Protein AF-A0A3D3EVQ8-F1 (afdb_monomer)

Solvent-accessible surface area (backbone atoms only — not comparable to full-atom values): 10342 Å² total; per-residue (Å²): 134,57,73,68,57,55,51,51,52,49,52,52,52,49,52,51,53,50,50,52,53,48,48,54,52,49,48,66,71,66,44,71,72,71,70,73,68,65,66,74,66,74,76,68,79,67,76,63,89,89,59,87,71,80,87,76,44,66,65,64,52,49,45,50,52,51,34,52,49,37,51,51,51,46,54,52,50,71,69,42,95,80,62,53,68,71,60,52,52,52,44,51,54,52,34,51,50,40,46,52,52,45,52,49,54,54,49,53,49,53,49,58,54,51,72,72,42,55,73,70,55,41,49,56,47,52,48,54,51,49,51,54,50,53,54,51,53,50,52,53,52,52,56,50,51,52,51,53,51,51,52,54,54,53,74,69,52,92,68,83,89,76,83,80,70,80,79,80,78,80,82,82,127

Sequence (173 aa):
MSKRLITMLLFISLAFNLAVLGSIIWLRLHIPRTVHRERSRNEWVRLPEHIHHDQNDPEIRQMRVEYDNQKVNLMRSLAGDNYVEKDIIAIIDSSLTAQTNLEKELGHRLLDIRKQMSSEEAEKYFGARADMLQRRINRYRDIRNRRLEDEKNIDNRTYPHDGRRRPLRPESQ

pLDDT: mean 83.4, std 15.67, range [45.41, 97.31]

Secondary structure (DSSP, 8-state):
--HHHHHHHHHHHHHHHHHHHHHHHHHHHHS--------------PPPTT----TT-HHHHHHHHHHHHHHHHHHHHHHSSS--HHHHHHHHHHHHHHHHHHHHHHHHHHHHHHHTS-HHHHHHHHHHHHHHHHHHHHHHHHHHHHHHHHHHHHHT--------PPPPPPP--

Nearest PDB structures (foldseek):
  2fic-assembly3_B  TM=4.530E-01  e=5.425E-01  Homo sapiens
  4atm-assembly1_A-2  TM=4.550E-01  e=2.853E+00  Homo sapiens
  2efk-assembly1_A-2  TM=5.108E-01  e=4.755E+00  Homo sapiens

Mean predicted aligned error: 14.87 Å

Radius of gyration: 30.56 Å; Cα contacts (8 Å, |Δi|>4): 43; chains: 1; bounding box: 80×52×70 Å

Structure (mmCIF, N/CA/C/O backbone):
data_AF-A0A3D3EVQ8-F1
#
_entry.id   AF-A0A3D3EVQ8-F1
#
loop_
_atom_site.group_PDB
_atom_site.id
_atom_site.type_symbol
_atom_site.label_atom_id
_atom_site.label_alt_id
_atom_site.label_comp_id
_atom_site.label_asym_id
_atom_site.label_entity_id
_atom_site.label_seq_id
_atom_site.pdbx_PDB_ins_code
_atom_site.Cartn_x
_atom_site.Cartn_y
_atom_site.Cartn_z
_atom_site.occupancy
_atom_site.B_iso_or_equiv
_atom_site.auth_seq_id
_atom_site.auth_comp_id
_atom_site.auth_asym_id
_atom_site.auth_atom_id
_atom_site.pdbx_PDB_model_num
ATOM 1 N N . MET A 1 1 ? 60.888 -37.129 33.221 1.00 60.53 1 MET A N 1
ATOM 2 C CA . MET A 1 1 ? 60.132 -35.871 33.428 1.00 60.53 1 MET A CA 1
ATOM 3 C C . MET A 1 1 ? 60.401 -35.378 34.843 1.00 60.53 1 MET A C 1
ATOM 5 O O . MET A 1 1 ? 60.107 -36.109 35.781 1.00 60.53 1 MET A O 1
ATOM 9 N N . SER A 1 2 ? 61.042 -34.218 35.023 1.00 79.19 2 SER A N 1
ATOM 10 C CA . SER A 1 2 ? 61.354 -33.730 36.375 1.00 79.19 2 SER A CA 1
ATOM 11 C C . SER A 1 2 ? 60.080 -33.211 37.050 1.00 79.19 2 SER A C 1
ATOM 13 O O . SER A 1 2 ? 59.246 -32.577 36.404 1.00 79.19 2 SER A O 1
ATOM 15 N N . LYS A 1 3 ? 59.924 -33.458 38.358 1.00 83.81 3 LYS A N 1
ATOM 16 C CA . LYS A 1 3 ? 58.761 -32.986 39.139 1.00 83.81 3 LYS A CA 1
ATOM 17 C C . LYS A 1 3 ? 58.534 -31.477 38.982 1.00 83.81 3 LYS A C 1
ATOM 19 O O . LYS A 1 3 ? 57.393 -31.043 38.961 1.00 83.81 3 LYS A O 1
ATOM 24 N N . ARG A 1 4 ? 59.623 -30.715 38.797 1.00 84.25 4 ARG A N 1
ATOM 25 C CA . ARG A 1 4 ? 59.627 -29.262 38.556 1.00 84.25 4 ARG A CA 1
ATOM 26 C C . ARG A 1 4 ? 58.974 -28.867 37.229 1.00 84.25 4 ARG A C 1
ATOM 28 O O . ARG A 1 4 ? 58.290 -27.855 37.163 1.00 84.25 4 ARG A O 1
ATOM 35 N N . LEU A 1 5 ? 59.172 -29.665 36.182 1.00 90.25 5 LEU A N 1
ATOM 36 C CA . LEU A 1 5 ? 58.606 -29.401 34.860 1.00 90.25 5 LEU A CA 1
ATOM 37 C C . LEU A 1 5 ? 57.093 -29.669 34.854 1.00 90.25 5 LEU A C 1
ATOM 39 O O . LEU A 1 5 ? 56.331 -28.897 34.281 1.00 90.25 5 LEU A O 1
ATOM 43 N N . ILE A 1 6 ? 56.653 -30.702 35.580 1.00 90.62 6 ILE A N 1
ATOM 44 C CA . ILE A 1 6 ? 55.227 -31.005 35.772 1.00 90.62 6 ILE A CA 1
ATOM 45 C C . ILE A 1 6 ? 54.532 -29.883 36.554 1.00 90.62 6 ILE A C 1
ATOM 47 O O . ILE A 1 6 ? 53.468 -29.431 36.138 1.00 90.62 6 ILE A O 1
ATOM 51 N N . THR A 1 7 ? 55.129 -29.379 37.642 1.00 92.31 7 THR A N 1
ATOM 52 C CA . THR A 1 7 ? 54.552 -28.240 38.375 1.00 92.31 7 THR A CA 1
ATOM 53 C C . THR A 1 7 ? 54.511 -26.970 37.534 1.00 92.31 7 THR A C 1
ATOM 55 O O . THR A 1 7 ? 53.501 -26.275 37.564 1.00 92.31 7 THR A O 1
ATOM 58 N N . MET A 1 8 ? 55.547 -26.675 36.742 1.00 91.44 8 MET A N 1
ATOM 59 C CA . MET A 1 8 ? 55.518 -25.522 35.833 1.00 91.44 8 MET A CA 1
ATOM 60 C C . MET A 1 8 ? 54.390 -25.626 34.799 1.00 91.44 8 MET A C 1
ATOM 62 O O . MET A 1 8 ? 53.639 -24.669 34.625 1.00 91.44 8 MET A O 1
ATOM 66 N N . LEU A 1 9 ? 54.210 -26.790 34.166 1.00 90.12 9 LEU A N 1
ATOM 67 C CA . LEU A 1 9 ? 53.105 -27.016 33.227 1.00 90.12 9 LEU A CA 1
ATOM 68 C C . LEU A 1 9 ? 51.732 -26.887 33.903 1.00 90.12 9 LEU A C 1
ATOM 70 O O . LEU A 1 9 ? 50.808 -26.338 33.303 1.00 90.12 9 LEU A O 1
ATOM 74 N N . LEU A 1 10 ? 51.605 -27.329 35.158 1.00 92.81 10 LEU A N 1
ATOM 75 C CA . LEU A 1 10 ? 50.374 -27.184 35.935 1.00 92.81 10 LEU A CA 1
ATOM 76 C C . LEU A 1 10 ? 50.019 -25.706 36.154 1.00 92.81 10 LEU A C 1
ATOM 78 O O . LEU A 1 10 ? 48.875 -25.316 35.932 1.00 92.81 10 LEU A O 1
ATOM 82 N N . PHE A 1 11 ? 50.994 -24.875 36.538 1.00 94.56 11 PHE A N 1
ATOM 83 C CA . PHE A 1 11 ? 50.773 -23.439 36.732 1.00 94.56 11 PHE A CA 1
ATOM 84 C C . PHE A 1 11 ? 50.433 -22.720 35.426 1.00 94.56 11 PHE A C 1
ATOM 86 O O . PHE A 1 11 ? 49.539 -21.877 35.419 1.00 94.56 11 PHE A O 1
ATOM 93 N N . ILE A 1 12 ? 51.086 -23.085 34.319 1.00 92.81 12 ILE A N 1
ATOM 94 C CA . ILE A 1 12 ? 50.775 -22.532 32.993 1.00 92.81 12 ILE A CA 1
ATOM 95 C C . ILE A 1 12 ? 49.340 -22.896 32.590 1.00 92.81 12 ILE A C 1
ATOM 97 O O . ILE A 1 12 ? 48.573 -22.023 32.185 1.00 92.81 12 ILE A O 1
ATOM 101 N N . SER A 1 13 ? 48.947 -24.161 32.763 1.00 92.94 13 SER A N 1
ATOM 102 C CA . SER A 1 13 ? 47.581 -24.621 32.493 1.00 92.94 13 SER A CA 1
ATOM 103 C C . SER A 1 13 ? 46.551 -23.903 33.372 1.00 92.94 13 SER A C 1
ATOM 105 O O . SER A 1 13 ? 45.494 -23.490 32.891 1.00 92.94 13 SER A O 1
ATOM 107 N N . LEU A 1 14 ? 46.852 -23.705 34.658 1.00 95.00 14 LEU A N 1
ATOM 108 C CA . LEU A 1 14 ? 45.965 -23.006 35.586 1.00 95.00 14 LEU A CA 1
ATOM 109 C C . LEU A 1 14 ? 45.789 -21.530 35.202 1.00 95.00 14 LEU A C 1
ATOM 111 O O . LEU A 1 14 ? 44.662 -21.040 35.150 1.00 95.00 14 LEU A O 1
ATOM 115 N N . ALA A 1 15 ? 46.886 -20.837 34.889 1.00 94.50 15 ALA A N 1
ATOM 116 C CA . ALA A 1 15 ? 46.858 -19.441 34.464 1.00 94.50 15 ALA A CA 1
ATOM 117 C C . ALA A 1 15 ? 46.071 -19.261 33.158 1.00 94.50 15 ALA A C 1
ATOM 119 O O . ALA A 1 15 ? 45.266 -18.336 33.049 1.00 94.50 15 ALA A O 1
ATOM 120 N N . PHE A 1 16 ? 46.240 -20.172 32.195 1.00 94.38 16 PHE A N 1
ATOM 121 C CA . PHE A 1 16 ? 45.490 -20.136 30.941 1.00 94.38 16 PHE A CA 1
ATOM 122 C C . PHE A 1 16 ? 43.986 -20.337 31.168 1.00 94.38 16 PHE A C 1
ATOM 124 O O . PHE A 1 16 ? 43.175 -19.578 30.641 1.00 94.38 16 PHE A O 1
ATOM 131 N N . ASN A 1 17 ? 43.600 -21.296 32.017 1.00 92.94 17 ASN A N 1
ATOM 132 C CA . ASN A 1 17 ? 42.194 -21.511 32.369 1.00 92.94 17 ASN A CA 1
ATOM 133 C C . ASN A 1 17 ? 41.575 -20.286 33.061 1.00 92.94 17 ASN A C 1
ATOM 135 O O . ASN A 1 17 ? 40.459 -19.892 32.721 1.00 92.94 17 ASN A O 1
ATOM 139 N N . LEU A 1 18 ? 42.307 -19.646 33.979 1.00 94.75 18 LEU A N 1
ATOM 140 C CA . LEU A 1 18 ? 41.863 -18.413 34.636 1.00 94.75 18 LEU A CA 1
ATOM 141 C C . LEU A 1 18 ? 41.724 -17.249 33.649 1.00 94.75 18 LEU A C 1
ATOM 143 O O . LEU A 1 18 ? 40.748 -16.505 33.728 1.00 94.75 18 LEU A O 1
ATOM 147 N N . ALA A 1 19 ? 42.647 -17.110 32.695 1.00 93.25 19 ALA A N 1
ATOM 148 C CA . ALA A 1 19 ? 42.578 -16.079 31.663 1.00 93.25 19 ALA A CA 1
ATOM 149 C C . ALA A 1 19 ? 41.361 -16.266 30.742 1.00 93.25 19 ALA A C 1
ATOM 151 O O . ALA A 1 19 ? 40.660 -15.298 30.445 1.00 93.25 19 ALA A O 1
ATOM 152 N N . VAL A 1 20 ? 41.063 -17.505 30.335 1.00 91.50 20 VAL A N 1
ATOM 153 C CA . VAL A 1 20 ? 39.885 -17.822 29.511 1.00 91.50 20 VAL A CA 1
ATOM 154 C C . VAL A 1 20 ? 38.589 -17.561 30.281 1.00 91.50 20 VAL A C 1
ATOM 156 O O . VAL A 1 20 ? 37.701 -16.884 29.760 1.00 91.50 20 VAL A O 1
ATOM 159 N N . LEU A 1 21 ? 38.480 -18.023 31.534 1.00 92.69 21 LEU A N 1
ATOM 160 C CA . LEU A 1 21 ? 37.300 -17.748 32.364 1.00 92.69 21 LEU A CA 1
ATOM 161 C C . LEU A 1 21 ? 37.117 -16.246 32.605 1.00 92.69 21 LEU A C 1
ATOM 163 O O . LEU A 1 21 ? 36.013 -15.724 32.447 1.00 92.69 21 LEU A O 1
ATOM 167 N N . GLY A 1 22 ? 38.202 -15.548 32.944 1.00 90.62 22 GLY A N 1
ATOM 168 C CA . GLY A 1 22 ? 38.209 -14.104 33.150 1.00 90.62 22 GLY A CA 1
ATOM 169 C C . GLY A 1 22 ? 37.778 -13.347 31.896 1.00 90.62 22 GLY A C 1
ATOM 170 O O . GLY A 1 22 ? 36.942 -12.452 31.985 1.00 90.62 22 GLY A O 1
ATOM 171 N N . SER A 1 23 ? 38.260 -13.756 30.719 1.00 88.19 23 SER A N 1
ATOM 172 C CA . SER A 1 23 ? 37.862 -13.176 29.434 1.00 88.19 23 SER A CA 1
ATOM 173 C C . SER A 1 23 ? 36.371 -13.371 29.154 1.00 88.19 23 SER A C 1
ATOM 175 O O . SER A 1 23 ? 35.695 -12.409 28.800 1.00 88.19 23 SER A O 1
ATOM 177 N N . ILE A 1 24 ? 35.821 -14.570 29.380 1.00 88.25 24 ILE A N 1
ATOM 178 C CA . ILE A 1 24 ? 34.388 -14.849 29.183 1.00 88.25 24 ILE A CA 1
ATOM 179 C C . ILE A 1 24 ? 33.525 -13.995 30.118 1.00 88.25 24 ILE A C 1
ATOM 181 O O . ILE A 1 24 ? 32.500 -13.457 29.693 1.00 88.25 24 ILE A O 1
ATOM 185 N N . ILE A 1 25 ? 33.927 -13.858 31.384 1.00 88.62 25 ILE A N 1
ATOM 186 C CA . ILE A 1 25 ? 33.213 -13.035 32.366 1.00 88.62 25 ILE A CA 1
ATOM 187 C C . ILE A 1 25 ? 33.291 -11.556 31.969 1.00 88.62 25 ILE A C 1
ATOM 189 O O . ILE A 1 25 ? 32.262 -10.885 31.927 1.00 88.62 25 ILE A O 1
ATOM 193 N N . TRP A 1 26 ? 34.477 -11.066 31.605 1.00 87.12 26 TRP A N 1
ATOM 194 C CA . TRP A 1 26 ? 34.688 -9.687 31.164 1.00 87.12 26 TRP A CA 1
ATOM 195 C C . TRP A 1 26 ? 33.875 -9.364 29.906 1.00 87.12 26 TRP A C 1
ATOM 197 O O . TRP A 1 26 ? 33.157 -8.370 29.879 1.00 87.12 26 TRP A O 1
ATOM 207 N N . LEU A 1 27 ? 33.889 -10.249 28.904 1.00 81.69 27 LEU A N 1
ATOM 208 C CA . LEU A 1 27 ? 33.075 -10.137 27.692 1.00 81.69 27 LEU A CA 1
AT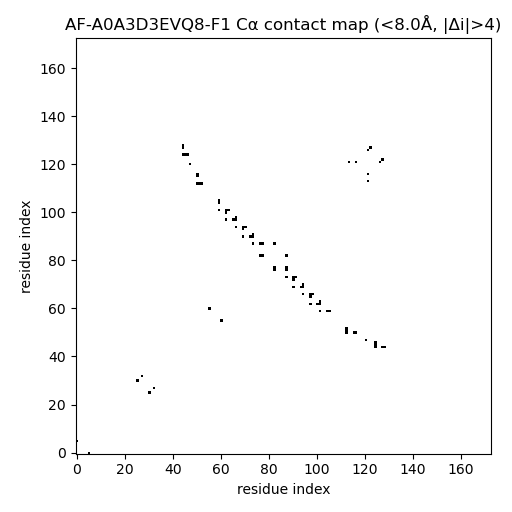OM 209 C C . LEU A 1 27 ? 31.578 -10.133 28.025 1.00 81.69 27 LEU A C 1
ATOM 211 O O . LEU A 1 27 ? 30.844 -9.316 27.484 1.00 81.69 27 LEU A O 1
ATOM 215 N N . ARG A 1 28 ? 31.099 -10.986 28.940 1.00 77.00 28 ARG A N 1
ATOM 216 C CA . ARG A 1 28 ? 29.680 -10.992 29.345 1.00 77.00 28 ARG A CA 1
ATOM 217 C C . ARG A 1 28 ? 29.243 -9.739 30.102 1.00 77.00 28 ARG A C 1
ATOM 219 O O . ARG A 1 28 ? 28.066 -9.395 30.025 1.00 77.00 28 ARG A O 1
ATOM 226 N N . LEU A 1 29 ? 30.143 -9.114 30.858 1.00 82.38 29 LEU A N 1
ATOM 227 C CA . LEU A 1 29 ? 29.839 -7.924 31.655 1.00 82.38 29 LEU A CA 1
ATOM 228 C C . LEU A 1 29 ? 29.998 -6.625 30.855 1.00 82.38 29 LEU A C 1
ATOM 230 O O . LEU A 1 29 ? 29.214 -5.700 31.056 1.00 82.38 29 LEU A O 1
ATOM 234 N N . HIS A 1 30 ? 30.981 -6.554 29.953 1.00 74.81 30 HIS A N 1
ATOM 235 C CA . HIS A 1 30 ? 31.331 -5.327 29.230 1.00 74.81 30 HIS A CA 1
ATOM 236 C C . HIS A 1 30 ? 30.920 -5.293 27.765 1.00 74.81 30 HIS A C 1
ATOM 238 O O . HIS A 1 30 ? 30.840 -4.197 27.212 1.00 74.81 30 HIS A O 1
ATOM 244 N N . ILE A 1 31 ? 30.617 -6.426 27.122 1.00 67.12 31 ILE A N 1
ATOM 245 C CA . ILE A 1 31 ? 29.834 -6.351 25.889 1.00 67.12 31 ILE A CA 1
ATOM 246 C C . ILE A 1 31 ? 28.442 -5.922 26.343 1.00 67.12 31 ILE A C 1
ATOM 248 O O . ILE A 1 31 ? 27.794 -6.697 27.056 1.00 67.12 31 ILE A O 1
ATOM 252 N N . PRO A 1 32 ? 27.955 -4.720 25.969 1.00 61.84 32 PRO A N 1
ATOM 253 C CA . P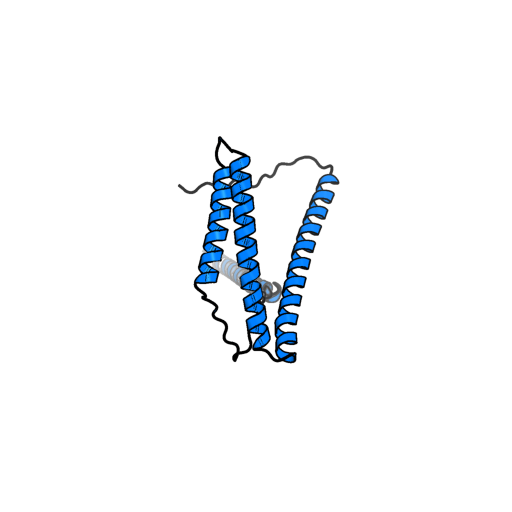RO A 1 32 ? 26.555 -4.408 26.176 1.00 61.84 32 PRO A CA 1
ATOM 254 C C . PRO A 1 32 ? 25.812 -5.549 25.506 1.00 61.84 32 PRO A C 1
ATOM 256 O O . PRO A 1 32 ? 25.988 -5.739 24.298 1.00 61.84 32 PRO A O 1
ATOM 259 N N . ARG A 1 33 ? 25.064 -6.353 26.289 1.00 57.31 33 ARG A N 1
ATOM 260 C CA . ARG A 1 33 ? 24.097 -7.312 25.739 1.00 57.31 33 ARG A CA 1
ATOM 261 C C . ARG A 1 33 ? 23.477 -6.549 24.606 1.00 57.31 33 ARG A C 1
ATOM 263 O O . ARG A 1 33 ? 22.908 -5.495 24.897 1.00 57.31 33 ARG A O 1
ATOM 270 N N . THR A 1 34 ? 23.720 -6.976 23.359 1.00 55.91 34 THR A N 1
ATOM 271 C CA . THR A 1 34 ? 23.122 -6.325 22.198 1.00 55.91 34 THR A CA 1
ATOM 272 C C . THR A 1 34 ? 21.696 -6.194 22.629 1.00 55.91 34 THR A C 1
ATOM 274 O O . THR A 1 34 ? 21.091 -7.244 22.881 1.00 55.91 34 THR A O 1
ATOM 277 N N . VAL A 1 35 ? 21.249 -4.956 22.904 1.00 53.66 35 VAL A N 1
ATOM 278 C CA . VAL A 1 35 ? 19.876 -4.696 23.310 1.00 53.66 35 VAL A CA 1
ATOM 279 C C . VAL A 1 35 ? 19.159 -5.540 22.305 1.00 53.66 35 VAL A C 1
ATOM 281 O O . VAL A 1 35 ? 19.409 -5.358 21.103 1.00 53.66 35 VAL A O 1
ATOM 284 N N . HIS A 1 36 ? 18.477 -6.599 22.769 1.00 46.91 36 HIS A N 1
ATOM 285 C CA . HIS A 1 36 ? 17.568 -7.291 21.891 1.00 46.91 36 HIS A CA 1
ATOM 286 C C . HIS A 1 36 ? 16.812 -6.100 21.367 1.00 46.91 36 HIS A C 1
ATOM 288 O O . HIS A 1 36 ? 16.180 -5.407 22.163 1.00 46.91 36 HIS A O 1
ATOM 294 N N . ARG A 1 37 ? 17.053 -5.732 20.096 1.00 48.12 37 ARG A N 1
ATOM 295 C CA . ARG A 1 37 ? 16.169 -4.849 19.379 1.00 48.12 37 ARG A CA 1
ATOM 296 C C . ARG A 1 37 ? 14.923 -5.646 19.613 1.00 48.12 37 ARG A C 1
ATOM 298 O O . ARG A 1 37 ? 14.802 -6.718 19.014 1.00 48.12 37 ARG A O 1
ATOM 305 N N . GLU A 1 38 ? 14.131 -5.241 20.611 1.00 50.12 38 GLU A N 1
ATOM 306 C CA . GLU A 1 38 ? 12.743 -5.592 20.718 1.00 50.12 38 GLU A CA 1
ATOM 307 C C . GLU A 1 38 ? 12.372 -5.350 19.293 1.00 50.12 38 GLU A C 1
ATOM 309 O O . GLU A 1 38 ? 12.511 -4.215 18.815 1.00 50.12 38 GLU A O 1
ATOM 314 N N . ARG A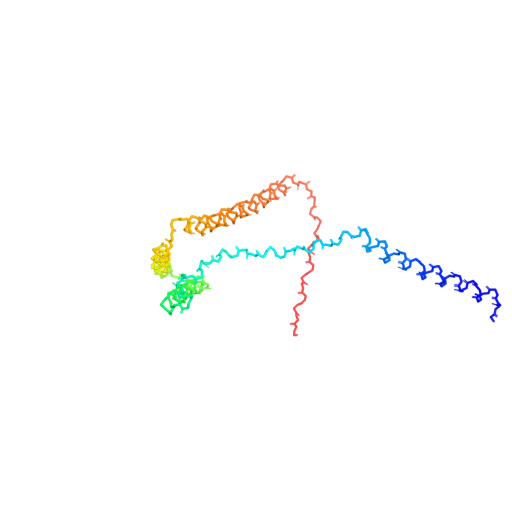 1 39 ? 12.233 -6.462 18.548 1.00 47.28 39 ARG A N 1
ATOM 315 C CA . ARG A 1 39 ? 11.829 -6.431 17.156 1.00 47.28 39 ARG A CA 1
ATOM 316 C C . ARG A 1 39 ? 10.686 -5.488 17.285 1.00 47.28 39 ARG A C 1
ATOM 318 O O . ARG A 1 39 ? 9.774 -5.892 18.005 1.00 47.28 39 ARG A O 1
ATOM 325 N N . SER A 1 40 ? 10.853 -4.247 16.804 1.00 51.09 40 SER A N 1
ATOM 326 C CA . SER A 1 40 ? 9.853 -3.206 16.955 1.00 51.09 40 SER A CA 1
ATOM 327 C C . SER A 1 40 ? 8.647 -3.952 16.477 1.00 51.09 40 SER A C 1
ATOM 329 O O . SER A 1 40 ? 8.633 -4.391 15.321 1.00 51.09 40 SER A O 1
ATOM 331 N N . ARG A 1 41 ? 7.818 -4.382 17.437 1.00 50.62 41 ARG A N 1
ATOM 332 C CA . ARG A 1 41 ? 6.710 -5.269 17.148 1.00 50.62 41 ARG A CA 1
ATOM 333 C C . ARG A 1 41 ? 5.939 -4.256 16.377 1.00 50.62 41 ARG A C 1
ATOM 335 O O . ARG A 1 41 ? 5.521 -3.288 16.999 1.00 50.62 41 ARG A O 1
ATOM 342 N N . ASN A 1 42 ? 6.006 -4.349 15.045 1.00 54.66 42 ASN A N 1
ATOM 343 C CA . ASN A 1 42 ? 5.325 -3.435 14.161 1.00 54.66 42 ASN A CA 1
ATOM 344 C C . ASN A 1 42 ? 3.942 -3.453 14.762 1.00 54.66 42 ASN A C 1
ATOM 346 O O . ASN A 1 42 ? 3.315 -4.516 14.790 1.00 54.66 42 ASN A O 1
ATOM 350 N N . GLU A 1 43 ? 3.607 -2.376 15.462 1.00 58.22 43 GLU A N 1
ATOM 351 C CA . GLU A 1 43 ? 2.444 -2.355 16.319 1.00 58.22 43 GLU A CA 1
ATOM 352 C C . GLU A 1 43 ? 1.371 -2.078 15.297 1.00 58.22 43 GLU A C 1
ATOM 354 O O . GLU A 1 43 ? 1.044 -0.941 14.975 1.00 58.22 43 GLU A O 1
ATOM 359 N N . TRP A 1 44 ? 1.038 -3.143 14.568 1.00 65.25 44 TRP A N 1
ATOM 360 C CA . TRP A 1 44 ? 0.043 -3.131 13.536 1.00 65.25 44 TRP A CA 1
ATOM 361 C C . TRP A 1 44 ? -1.190 -2.671 14.276 1.00 65.25 44 TRP A C 1
ATOM 363 O O . TRP A 1 44 ? -1.654 -3.377 15.175 1.00 65.25 44 TRP A O 1
ATOM 373 N N . VAL A 1 45 ? -1.631 -1.452 13.968 1.00 80.12 45 VAL A N 1
ATOM 374 C CA . VAL A 1 45 ? -2.816 -0.867 14.580 1.00 80.12 45 VAL A CA 1
ATOM 375 C C . VAL A 1 45 ? -3.941 -1.852 14.314 1.00 80.12 45 VAL A C 1
ATOM 377 O O . VAL A 1 45 ? -4.340 -2.062 13.165 1.00 80.12 45 VAL A O 1
ATOM 380 N N . ARG A 1 46 ? -4.356 -2.553 15.368 1.00 82.50 46 ARG A N 1
ATOM 381 C CA . ARG A 1 46 ? -5.377 -3.585 15.258 1.00 82.50 46 ARG A CA 1
ATOM 382 C C . ARG A 1 46 ? -6.713 -2.897 15.062 1.00 82.50 46 ARG A C 1
ATOM 384 O O . ARG A 1 46 ? -6.979 -1.864 15.676 1.00 82.50 46 ARG A O 1
ATOM 391 N N . LEU A 1 47 ? -7.525 -3.467 14.181 1.00 86.69 47 LEU A N 1
ATOM 392 C CA . LEU A 1 47 ? -8.925 -3.083 14.098 1.00 86.69 47 LEU A CA 1
ATOM 393 C C . LEU A 1 47 ? -9.607 -3.430 15.434 1.00 86.69 47 LEU A C 1
ATOM 395 O O . LEU A 1 47 ? -9.251 -4.453 16.029 1.00 86.69 47 LEU A O 1
ATOM 399 N N . PRO A 1 48 ? -10.543 -2.594 15.911 1.00 84.81 48 PRO A N 1
ATOM 400 C CA . PRO A 1 48 ? -11.466 -2.968 16.975 1.00 84.81 48 PRO A CA 1
ATOM 401 C C . PRO A 1 48 ? -12.148 -4.316 16.694 1.00 84.81 48 PRO A C 1
ATOM 403 O O . PRO A 1 48 ? -12.435 -4.641 15.542 1.00 84.81 48 PRO A O 1
ATOM 406 N N . GLU A 1 49 ? -12.384 -5.105 17.744 1.00 85.06 49 GLU A N 1
ATOM 407 C CA . GLU A 1 49 ? -12.815 -6.509 17.625 1.00 85.06 49 GLU A CA 1
ATOM 408 C C . GLU A 1 49 ? -14.205 -6.680 16.999 1.00 85.06 49 GLU A C 1
ATOM 410 O O . GLU A 1 49 ? -14.465 -7.698 16.363 1.00 85.06 49 GLU A O 1
ATOM 415 N N . HIS A 1 50 ? -15.085 -5.685 17.135 1.00 84.38 50 HIS A N 1
ATOM 416 C CA . HIS A 1 50 ? -16.439 -5.709 16.572 1.00 84.38 50 HIS A CA 1
ATOM 417 C C . HIS A 1 50 ? -16.492 -5.368 15.081 1.00 84.38 50 HIS A C 1
ATOM 419 O O . HIS A 1 50 ? -17.562 -5.440 14.478 1.00 84.38 50 HIS A O 1
ATOM 425 N N . ILE A 1 51 ? -15.371 -4.968 14.479 1.00 85.56 51 ILE A N 1
ATOM 426 C CA . ILE A 1 51 ? -15.346 -4.569 13.075 1.00 85.56 51 ILE A CA 1
ATOM 427 C C . ILE A 1 51 ? -15.134 -5.790 12.207 1.00 85.56 51 ILE A C 1
ATOM 429 O O . ILE A 1 51 ? -14.079 -6.430 12.220 1.00 85.56 51 ILE A O 1
ATOM 433 N N . HIS A 1 52 ? -16.127 -6.054 11.371 1.00 79.06 52 HIS A N 1
ATOM 434 C CA . HIS A 1 52 ? -16.031 -7.085 10.363 1.00 79.06 52 HIS A CA 1
ATOM 435 C C . HIS A 1 52 ? -15.283 -6.528 9.155 1.00 79.06 52 HIS A C 1
ATOM 437 O O . HIS A 1 52 ? -15.759 -5.653 8.429 1.00 79.06 52 HIS A O 1
ATOM 443 N N . HIS A 1 53 ? -14.077 -7.046 8.949 1.00 79.12 53 HIS A N 1
ATOM 444 C CA . HIS A 1 53 ? -13.281 -6.779 7.765 1.00 79.12 53 HIS A CA 1
ATOM 445 C C . HIS A 1 53 ? -12.906 -8.105 7.118 1.00 79.12 53 HIS A C 1
ATOM 447 O O . HIS A 1 53 ? -12.121 -8.871 7.683 1.00 79.12 53 HIS A O 1
ATOM 453 N N . ASP A 1 54 ? -13.450 -8.365 5.928 1.00 75.88 54 ASP A N 1
ATOM 454 C CA . ASP A 1 54 ? -12.979 -9.480 5.120 1.00 75.88 54 ASP A CA 1
ATOM 455 C C . ASP A 1 54 ? -11.597 -9.135 4.553 1.00 75.88 54 ASP A C 1
ATOM 457 O O . ASP A 1 54 ? -11.443 -8.360 3.603 1.00 75.88 54 ASP A O 1
ATOM 461 N N . GLN A 1 55 ? -10.569 -9.673 5.207 1.00 70.44 55 GLN A N 1
ATOM 462 C CA . GLN A 1 55 ? -9.179 -9.518 4.788 1.00 70.44 55 GLN A CA 1
ATOM 463 C C . GLN A 1 55 ? -8.875 -10.296 3.499 1.00 70.44 55 GLN A C 1
ATOM 465 O O . GLN A 1 55 ? -7.878 -9.999 2.840 1.00 70.44 55 GLN A O 1
ATOM 470 N N . ASN A 1 56 ? -9.714 -11.273 3.137 1.00 74.94 56 ASN A N 1
ATOM 471 C CA . ASN A 1 56 ? -9.483 -12.226 2.053 1.00 74.94 56 ASN A CA 1
ATOM 472 C C . ASN A 1 56 ? -10.481 -12.065 0.913 1.00 74.94 56 ASN A C 1
ATOM 474 O O . ASN A 1 56 ? -10.883 -13.040 0.280 1.00 74.94 56 ASN A O 1
ATOM 478 N N . ASP A 1 57 ? -10.838 -10.825 0.623 1.00 86.50 57 ASP A N 1
ATOM 479 C CA . ASP A 1 57 ? -11.786 -10.564 -0.435 1.00 86.50 57 ASP A CA 1
ATOM 480 C C . ASP A 1 57 ? -11.256 -11.010 -1.813 1.00 86.50 57 ASP A C 1
ATOM 482 O O . ASP A 1 57 ? -10.172 -10.570 -2.238 1.00 86.50 57 ASP A O 1
ATOM 486 N N . PRO A 1 58 ? -11.998 -11.884 -2.515 1.00 90.81 58 PRO A N 1
ATOM 487 C CA . PRO A 1 58 ? -11.557 -12.447 -3.780 1.00 90.81 58 PRO A CA 1
ATOM 488 C C . PRO A 1 58 ? -11.437 -11.389 -4.882 1.00 90.81 58 PRO A C 1
ATOM 490 O O . PRO A 1 58 ? -10.528 -11.497 -5.707 1.00 90.81 58 PRO A O 1
ATOM 493 N N . GLU A 1 59 ? -12.272 -10.349 -4.877 1.00 91.75 59 GLU A N 1
ATOM 494 C CA . GLU A 1 59 ? -12.275 -9.308 -5.906 1.00 91.75 59 GLU A CA 1
ATOM 495 C C . GLU A 1 59 ? -11.033 -8.425 -5.781 1.00 91.75 59 GLU A C 1
ATOM 497 O O . GLU A 1 59 ? -10.301 -8.228 -6.752 1.00 91.75 59 GLU A O 1
ATOM 502 N N . ILE A 1 60 ? -10.710 -7.957 -4.569 1.00 92.69 60 ILE A N 1
ATOM 503 C CA . ILE A 1 60 ? -9.474 -7.184 -4.338 1.00 92.69 60 ILE A CA 1
ATOM 504 C C . ILE A 1 60 ? -8.247 -8.025 -4.658 1.00 92.69 60 ILE A C 1
ATOM 506 O O . ILE A 1 60 ? -7.264 -7.521 -5.209 1.00 92.69 60 ILE A O 1
ATOM 510 N N . ARG A 1 61 ? -8.275 -9.313 -4.302 1.00 92.75 61 ARG A N 1
ATOM 511 C CA . ARG A 1 61 ? -7.183 -10.225 -4.628 1.00 92.75 61 ARG A CA 1
ATOM 512 C C . ARG A 1 61 ? -7.006 -10.340 -6.141 1.00 92.75 61 ARG A C 1
ATOM 514 O O . ARG A 1 61 ? -5.870 -10.275 -6.606 1.00 92.75 61 ARG A O 1
ATOM 521 N N . GLN A 1 62 ? -8.094 -10.463 -6.894 1.00 94.62 62 GLN A N 1
ATOM 522 C CA . GLN A 1 62 ? -8.060 -10.507 -8.352 1.00 94.62 62 GLN A CA 1
ATOM 523 C C . GLN A 1 62 ? -7.515 -9.202 -8.948 1.00 94.62 62 GLN A C 1
ATOM 525 O O . GLN A 1 62 ? -6.595 -9.261 -9.760 1.00 94.62 62 GLN A O 1
ATOM 530 N N . MET A 1 63 ? -7.978 -8.038 -8.481 1.00 95.06 63 MET A N 1
ATOM 531 C CA . MET A 1 63 ? -7.474 -6.731 -8.934 1.00 95.06 63 MET A CA 1
ATOM 532 C C . MET A 1 63 ? -5.969 -6.561 -8.677 1.00 95.06 63 MET A C 1
ATOM 534 O O . MET A 1 63 ? -5.243 -6.021 -9.512 1.00 95.06 63 MET A O 1
ATOM 538 N N . ARG A 1 64 ? -5.462 -7.049 -7.534 1.00 94.38 64 ARG A N 1
ATOM 539 C CA . ARG A 1 64 ? -4.017 -7.045 -7.242 1.00 94.38 64 ARG A CA 1
ATOM 540 C C . ARG A 1 64 ? -3.239 -7.912 -8.223 1.00 94.38 64 ARG A C 1
ATOM 542 O O . ARG A 1 64 ? -2.215 -7.466 -8.728 1.00 94.38 64 ARG A O 1
ATOM 549 N N . VAL A 1 65 ? -3.729 -9.122 -8.492 1.00 95.06 65 VAL A N 1
ATOM 550 C CA . VAL A 1 65 ? -3.108 -10.039 -9.459 1.00 95.06 65 VAL A CA 1
ATOM 551 C C . VAL A 1 65 ? -3.097 -9.419 -10.854 1.00 95.06 65 VAL A C 1
ATOM 553 O O . VAL A 1 65 ? -2.080 -9.486 -11.538 1.00 95.06 65 VAL A O 1
ATOM 556 N N . GLU A 1 66 ? -4.186 -8.774 -11.266 1.00 94.25 66 GLU A N 1
ATOM 557 C CA . GLU A 1 66 ? -4.264 -8.080 -12.549 1.00 94.25 66 GLU A CA 1
ATOM 558 C C . GLU A 1 66 ? -3.233 -6.950 -12.646 1.00 94.25 66 GLU A C 1
ATOM 560 O O . GLU A 1 66 ? -2.445 -6.917 -13.592 1.00 94.25 66 GLU A O 1
ATOM 565 N N . TYR A 1 67 ? -3.154 -6.081 -11.635 1.00 96.06 67 TYR A N 1
ATOM 566 C CA . TYR A 1 67 ? -2.152 -5.016 -11.591 1.00 96.06 67 TYR A CA 1
ATOM 567 C C . TYR A 1 67 ? -0.710 -5.557 -11.584 1.00 96.06 67 TYR A C 1
ATOM 569 O O . TYR A 1 67 ? 0.169 -5.032 -12.274 1.00 96.06 67 TYR A O 1
ATOM 577 N N . ASP A 1 68 ? -0.447 -6.634 -10.842 1.00 95.25 68 ASP A N 1
ATOM 578 C CA . ASP A 1 68 ? 0.864 -7.287 -10.824 1.00 95.25 68 ASP A CA 1
ATOM 579 C C . ASP A 1 68 ? 1.224 -7.884 -12.192 1.00 95.25 68 ASP A C 1
ATOM 581 O O . ASP A 1 68 ? 2.356 -7.710 -12.654 1.00 95.25 68 ASP A O 1
ATOM 585 N N . ASN A 1 69 ? 0.262 -8.495 -12.884 1.00 95.62 69 ASN A N 1
ATOM 586 C CA . ASN A 1 69 ? 0.451 -9.003 -14.240 1.00 95.62 69 ASN A CA 1
ATOM 587 C C . ASN A 1 69 ? 0.773 -7.878 -15.232 1.00 95.62 69 ASN A C 1
ATOM 589 O O . ASN A 1 69 ? 1.676 -8.043 -16.052 1.00 95.62 69 ASN A O 1
ATOM 593 N N . GLN A 1 70 ? 0.116 -6.717 -15.127 1.00 94.31 70 GLN A N 1
ATOM 594 C CA . GLN A 1 70 ? 0.431 -5.561 -15.976 1.00 94.31 70 GLN A CA 1
ATOM 595 C C . GLN A 1 70 ? 1.872 -5.077 -15.769 1.00 94.31 70 GLN A C 1
ATOM 597 O O . GLN A 1 70 ? 2.586 -4.822 -16.739 1.00 94.31 70 GLN A O 1
ATOM 602 N N . LYS A 1 71 ? 2.360 -5.038 -14.521 1.00 95.56 71 LYS A N 1
ATOM 603 C CA . LYS A 1 71 ? 3.770 -4.712 -14.240 1.00 95.56 71 LYS A CA 1
ATOM 604 C C . LYS A 1 71 ? 4.727 -5.739 -14.835 1.00 95.56 71 LYS A C 1
ATOM 606 O O . LYS A 1 71 ? 5.744 -5.356 -15.405 1.00 95.56 71 LYS A O 1
ATOM 611 N N . VAL A 1 72 ? 4.420 -7.032 -14.727 1.00 96.06 72 VAL A N 1
ATOM 612 C CA . VAL A 1 72 ? 5.248 -8.090 -15.331 1.00 96.06 72 VAL A CA 1
ATOM 613 C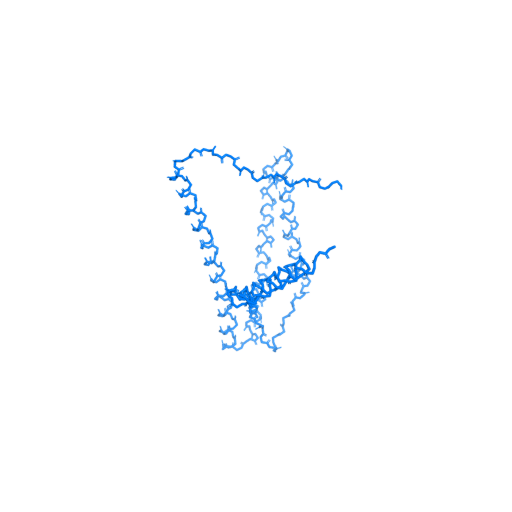 C . VAL A 1 72 ? 5.285 -7.947 -16.854 1.00 96.06 72 VAL A C 1
ATOM 615 O O . VAL A 1 72 ? 6.362 -8.027 -17.443 1.00 96.06 72 VAL A O 1
ATOM 618 N N . ASN A 1 73 ? 4.141 -7.688 -17.487 1.00 93.38 73 ASN A N 1
ATOM 619 C CA . ASN A 1 73 ? 4.049 -7.474 -18.931 1.00 93.38 73 ASN A CA 1
ATOM 620 C C . ASN A 1 73 ? 4.840 -6.240 -19.374 1.00 93.38 73 ASN A C 1
ATOM 622 O O . ASN A 1 73 ? 5.563 -6.308 -20.369 1.00 93.38 73 ASN A O 1
ATOM 626 N N . LEU A 1 74 ? 4.778 -5.152 -18.601 1.00 95.19 74 LEU A N 1
ATOM 627 C CA . LEU A 1 74 ? 5.587 -3.960 -18.836 1.00 95.19 74 LEU A CA 1
ATOM 628 C C . LEU A 1 74 ? 7.083 -4.286 -18.778 1.00 95.19 74 LEU A C 1
ATOM 630 O O . LEU A 1 74 ? 7.818 -3.950 -19.702 1.00 95.19 74 LEU A O 1
ATOM 634 N N . MET A 1 75 ? 7.534 -4.989 -17.733 1.00 96.25 75 MET A N 1
ATOM 635 C CA . MET A 1 75 ? 8.948 -5.357 -17.588 1.00 96.25 75 MET A CA 1
ATOM 636 C C . MET A 1 75 ? 9.426 -6.266 -18.724 1.00 96.25 75 MET A C 1
ATOM 638 O O . MET A 1 75 ? 10.530 -6.082 -19.224 1.00 96.25 75 MET A O 1
ATOM 642 N N . ARG A 1 76 ? 8.600 -7.222 -19.166 1.00 94.75 76 ARG A N 1
ATOM 643 C CA . ARG A 1 76 ? 8.925 -8.099 -20.303 1.00 94.75 76 ARG A CA 1
ATOM 644 C C . ARG A 1 76 ? 9.011 -7.332 -21.618 1.00 94.75 76 ARG A C 1
ATOM 646 O O . ARG A 1 76 ? 9.933 -7.572 -22.386 1.00 94.75 76 ARG A O 1
ATOM 653 N N . SER A 1 77 ? 8.084 -6.405 -21.850 1.00 92.00 77 SER A N 1
ATOM 654 C CA . SER A 1 77 ? 8.056 -5.591 -23.073 1.00 92.00 77 SER A CA 1
ATOM 655 C C . SER A 1 77 ? 9.252 -4.642 -23.147 1.00 92.00 77 SER A C 1
ATOM 657 O O . SER A 1 77 ? 9.825 -4.462 -24.213 1.00 92.00 77 SER A O 1
ATOM 659 N N . LEU A 1 78 ? 9.674 -4.089 -22.004 1.00 94.12 78 LEU A N 1
ATOM 660 C CA . LEU A 1 78 ? 10.883 -3.266 -21.897 1.00 94.12 78 LEU A CA 1
ATOM 661 C C . LEU A 1 78 ? 12.184 -4.072 -22.017 1.00 94.12 78 LEU A C 1
ATOM 663 O O . LEU A 1 78 ? 13.211 -3.507 -22.374 1.00 94.12 78 LEU A O 1
ATOM 667 N N . ALA A 1 79 ? 12.161 -5.365 -21.688 1.00 94.06 79 ALA A N 1
ATOM 668 C CA . ALA A 1 79 ? 13.333 -6.234 -21.756 1.00 94.06 79 ALA A CA 1
ATOM 669 C C . ALA A 1 79 ? 13.580 -6.837 -23.152 1.00 94.06 79 ALA A C 1
ATOM 671 O O . ALA A 1 79 ? 14.637 -7.424 -23.364 1.00 94.06 79 ALA A O 1
ATOM 672 N N . GLY A 1 80 ? 12.615 -6.754 -24.073 1.00 89.94 80 GLY A N 1
ATOM 673 C CA . GLY A 1 80 ? 12.744 -7.308 -25.420 1.00 89.94 80 GLY A CA 1
ATOM 674 C C . GLY A 1 80 ? 13.623 -6.455 -26.339 1.00 89.94 80 GLY A C 1
ATOM 675 O O . GLY A 1 80 ? 13.605 -5.230 -26.259 1.00 89.94 80 GLY A O 1
ATOM 676 N N . ASP A 1 81 ? 14.337 -7.105 -27.263 1.00 79.75 81 ASP A N 1
ATOM 677 C CA . ASP A 1 81 ? 15.257 -6.440 -28.204 1.00 79.75 81 ASP A CA 1
ATOM 678 C C . ASP A 1 81 ? 14.547 -5.479 -29.181 1.00 79.75 81 ASP A C 1
ATOM 680 O O . ASP A 1 81 ? 15.128 -4.489 -29.618 1.00 79.75 81 ASP A O 1
ATOM 684 N N . ASN A 1 82 ? 13.274 -5.745 -29.497 1.00 77.50 82 ASN A N 1
ATOM 685 C CA . ASN A 1 82 ? 12.429 -4.912 -30.357 1.00 77.50 82 ASN A CA 1
ATOM 686 C C . ASN A 1 82 ? 11.318 -4.262 -29.527 1.00 77.50 82 ASN A C 1
ATOM 688 O O . ASN A 1 82 ? 10.176 -4.726 -29.529 1.00 77.50 82 ASN A O 1
ATOM 692 N N . TYR A 1 83 ? 11.653 -3.203 -28.791 1.00 84.62 83 TYR A N 1
ATOM 693 C CA . TYR A 1 83 ? 10.652 -2.455 -28.039 1.00 84.62 83 TYR A CA 1
ATOM 694 C C . TYR A 1 83 ? 9.812 -1.583 -28.987 1.00 84.62 83 TYR A C 1
ATOM 696 O O . TYR A 1 83 ? 10.341 -0.8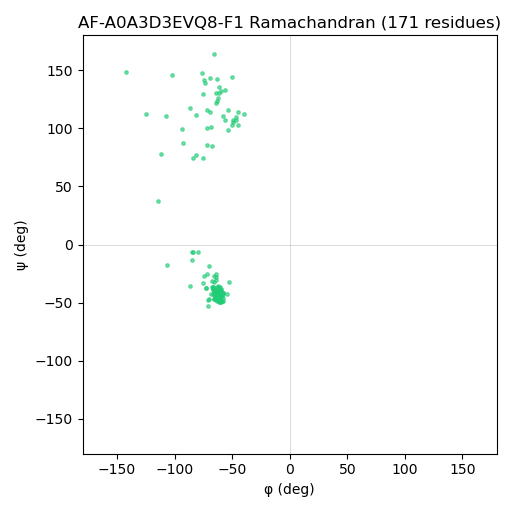33 -29.809 1.00 84.62 83 TYR A O 1
ATOM 704 N N . VAL A 1 84 ? 8.486 -1.671 -28.870 1.00 91.81 84 VAL A N 1
ATOM 705 C CA . VAL A 1 84 ? 7.543 -0.815 -29.600 1.00 91.81 84 VAL A CA 1
ATOM 706 C C . VAL A 1 84 ? 6.935 0.163 -28.605 1.00 91.81 84 VAL A C 1
ATOM 708 O O . VAL A 1 84 ? 6.157 -0.218 -27.733 1.00 91.81 84 VAL A O 1
ATOM 711 N N . GLU A 1 85 ? 7.296 1.440 -28.729 1.00 91.56 85 GLU A N 1
ATOM 712 C CA . GLU A 1 85 ? 6.884 2.494 -27.792 1.00 91.56 85 GLU A CA 1
ATOM 713 C C . GLU A 1 85 ? 5.361 2.568 -27.623 1.00 91.56 85 GLU A C 1
ATOM 715 O O . GLU A 1 85 ? 4.862 2.650 -26.503 1.00 91.56 85 GLU A O 1
ATOM 720 N N . LYS A 1 86 ? 4.613 2.453 -28.726 1.00 94.31 86 LYS A N 1
ATOM 721 C CA . LYS A 1 86 ? 3.146 2.478 -28.715 1.00 94.31 86 LYS A CA 1
ATOM 722 C C . LYS A 1 86 ? 2.544 1.381 -27.827 1.00 94.31 86 LYS A C 1
ATOM 724 O O . LYS A 1 86 ? 1.597 1.649 -27.092 1.00 94.31 86 LYS A O 1
ATOM 729 N N . ASP A 1 87 ? 3.100 0.174 -27.877 1.00 92.31 87 ASP A N 1
ATOM 730 C CA . ASP A 1 87 ? 2.600 -0.965 -27.102 1.00 92.31 87 ASP A CA 1
ATOM 731 C C . ASP A 1 87 ? 2.949 -0.805 -25.619 1.00 92.31 87 ASP A C 1
ATOM 733 O O . ASP A 1 87 ? 2.134 -1.091 -24.745 1.00 92.31 87 ASP A O 1
ATOM 737 N N . ILE A 1 88 ? 4.132 -0.261 -25.324 1.00 93.69 88 ILE A N 1
ATOM 738 C CA . ILE A 1 88 ? 4.548 0.062 -23.956 1.00 93.69 88 ILE A CA 1
ATOM 739 C C . ILE A 1 88 ? 3.636 1.126 -23.343 1.00 93.69 88 ILE A C 1
ATOM 741 O O . ILE A 1 88 ? 3.191 0.951 -22.209 1.00 93.69 88 ILE A O 1
ATOM 745 N N . ILE A 1 89 ? 3.325 2.198 -24.079 1.00 95.62 89 ILE A N 1
ATOM 746 C CA . ILE A 1 89 ? 2.395 3.239 -23.619 1.00 95.62 89 ILE A CA 1
ATOM 747 C C . ILE A 1 89 ? 1.023 2.624 -23.322 1.00 95.62 89 ILE A C 1
ATOM 749 O O . ILE A 1 89 ? 0.474 2.858 -22.249 1.00 95.62 89 ILE A O 1
ATOM 753 N N . ALA A 1 90 ? 0.515 1.754 -24.200 1.00 95.50 90 ALA A N 1
ATOM 754 C CA . ALA A 1 90 ? -0.754 1.068 -23.966 1.00 95.50 90 ALA A CA 1
ATOM 755 C C . ALA A 1 90 ? -0.733 0.196 -22.691 1.00 95.50 90 ALA A C 1
ATOM 757 O O . ALA A 1 90 ? -1.704 0.188 -21.930 1.00 95.50 90 ALA A O 1
ATOM 758 N N . ILE A 1 91 ? 0.376 -0.503 -22.411 1.00 94.31 91 ILE A N 1
ATOM 759 C CA . ILE A 1 91 ? 0.545 -1.268 -21.163 1.00 94.31 91 ILE A CA 1
ATOM 760 C C . ILE A 1 91 ? 0.589 -0.331 -19.947 1.00 94.31 91 ILE A C 1
ATOM 762 O O . ILE A 1 91 ? -0.006 -0.643 -18.913 1.00 94.31 91 ILE A O 1
ATOM 766 N N . ILE A 1 92 ? 1.266 0.817 -20.048 1.00 95.44 92 ILE A N 1
ATOM 767 C CA . ILE A 1 92 ? 1.316 1.822 -18.976 1.00 95.44 92 ILE A CA 1
ATOM 768 C C . ILE A 1 92 ? -0.092 2.347 -18.673 1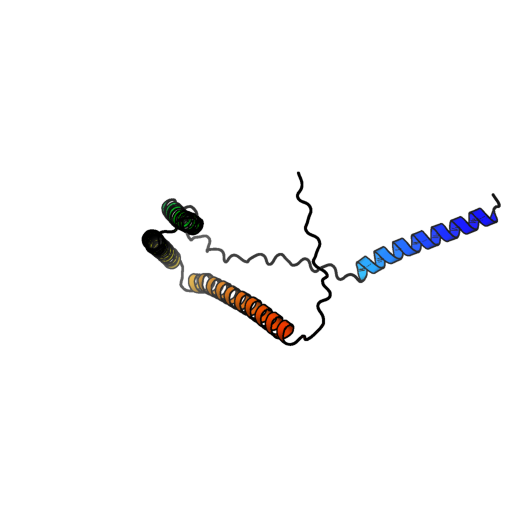.00 95.44 92 ILE A C 1
ATOM 770 O O . ILE A 1 92 ? -0.498 2.333 -17.511 1.00 95.44 92 ILE A O 1
ATOM 774 N N . ASP A 1 93 ? -0.861 2.731 -19.690 1.00 96.75 93 ASP A N 1
ATOM 775 C CA . ASP A 1 93 ? -2.224 3.248 -19.525 1.00 96.75 93 ASP A CA 1
ATOM 776 C C . ASP A 1 93 ? -3.163 2.197 -18.913 1.00 96.75 93 ASP A C 1
ATOM 778 O O . ASP A 1 93 ? -3.948 2.487 -18.000 1.00 96.75 93 ASP A O 1
ATOM 782 N N . SER A 1 94 ? -3.039 0.941 -19.352 1.00 93.75 94 SER A N 1
ATOM 783 C CA . SER A 1 94 ? -3.775 -0.178 -18.760 1.00 93.75 94 SER A CA 1
ATOM 784 C C . SER A 1 94 ? -3.384 -0.406 -17.296 1.00 93.75 94 SER A C 1
ATOM 786 O O . SER A 1 94 ? -4.255 -0.634 -16.456 1.00 93.75 94 SER A O 1
ATOM 788 N N . SER A 1 95 ? -2.092 -0.324 -16.972 1.00 95.62 9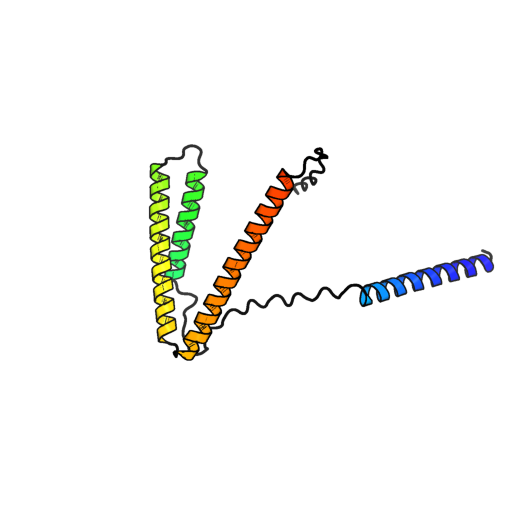5 SER A N 1
ATOM 789 C CA . SER A 1 95 ? -1.572 -0.472 -15.609 1.00 95.62 95 SER A CA 1
ATOM 790 C C . SER A 1 95 ? -2.074 0.643 -14.685 1.00 95.62 95 SER A C 1
ATOM 792 O O . SER A 1 95 ? -2.518 0.369 -13.568 1.00 95.62 95 SER A O 1
ATOM 794 N N . LEU A 1 96 ? -2.094 1.891 -15.166 1.00 96.62 96 LEU A N 1
ATOM 795 C CA . LEU A 1 96 ? -2.632 3.044 -14.438 1.00 96.62 96 LEU A CA 1
ATOM 796 C C . LEU A 1 96 ? -4.133 2.910 -14.182 1.00 96.62 96 LEU A C 1
ATOM 798 O O . LEU A 1 96 ? -4.608 3.239 -13.091 1.00 96.62 96 LEU A O 1
ATOM 802 N N . THR A 1 97 ? -4.880 2.393 -15.158 1.00 95.88 97 THR A N 1
ATOM 803 C CA . THR A 1 97 ? -6.315 2.127 -15.008 1.00 95.88 97 THR A CA 1
ATOM 804 C C . THR A 1 97 ? -6.559 1.053 -13.945 1.00 95.88 97 THR A C 1
ATOM 806 O O . THR A 1 97 ? -7.350 1.270 -13.025 1.00 95.88 97 THR A O 1
ATOM 809 N N . ALA A 1 98 ? -5.824 -0.064 -14.001 1.00 94.44 98 ALA A N 1
ATOM 810 C CA . ALA A 1 98 ? -5.907 -1.135 -13.006 1.00 94.44 98 ALA A CA 1
ATOM 811 C C . ALA A 1 98 ? -5.535 -0.646 -11.595 1.00 94.44 98 ALA A C 1
ATOM 813 O O . ALA A 1 98 ? -6.250 -0.927 -10.632 1.00 94.44 98 ALA A O 1
ATOM 814 N N . GLN A 1 99 ? -4.466 0.148 -11.469 1.00 96.75 99 GLN A N 1
ATOM 815 C CA . GLN A 1 99 ? -4.077 0.761 -10.201 1.00 96.75 99 GLN A CA 1
ATOM 816 C C . GLN A 1 99 ? -5.175 1.686 -9.670 1.00 96.75 99 GLN A C 1
ATOM 818 O O . GLN A 1 99 ? -5.535 1.604 -8.499 1.00 96.75 99 GLN A O 1
ATOM 823 N N . THR A 1 100 ? -5.722 2.554 -10.521 1.00 97.31 100 THR A N 1
ATOM 824 C CA . THR A 1 100 ? -6.769 3.505 -10.126 1.00 97.31 100 THR A CA 1
ATOM 825 C C . THR A 1 100 ? -8.010 2.782 -9.612 1.00 97.31 100 THR A C 1
ATOM 827 O O . THR A 1 100 ? -8.566 3.175 -8.589 1.00 97.31 100 THR A O 1
ATOM 830 N N . ASN A 1 101 ? -8.430 1.714 -10.290 1.00 95.25 101 ASN A N 1
ATOM 831 C CA . ASN A 1 101 ? -9.576 0.911 -9.870 1.00 95.25 101 ASN A CA 1
ATOM 832 C C . ASN A 1 101 ? -9.307 0.210 -8.532 1.00 95.25 101 ASN A C 1
ATOM 834 O O . ASN A 1 101 ? -10.123 0.308 -7.619 1.00 95.25 101 ASN A O 1
ATOM 838 N N . LEU A 1 102 ? -8.128 -0.401 -8.374 1.00 95.56 102 LEU A N 1
ATOM 839 C CA . LEU A 1 102 ? -7.721 -1.022 -7.114 1.00 95.56 102 LEU A CA 1
ATOM 840 C C . LEU A 1 102 ? -7.716 -0.014 -5.952 1.00 95.56 102 LEU A C 1
ATOM 842 O O . LEU A 1 102 ? -8.234 -0.312 -4.878 1.00 95.56 102 LEU A O 1
ATOM 846 N N . GLU A 1 103 ? -7.150 1.179 -6.146 1.00 95.94 103 GLU A N 1
ATOM 847 C CA . GLU A 1 103 ? -7.094 2.213 -5.103 1.00 95.94 103 GLU A CA 1
ATOM 848 C C . GLU A 1 103 ? -8.486 2.748 -4.741 1.00 95.94 103 GLU A C 1
ATOM 850 O O . GLU A 1 103 ? -8.769 2.964 -3.561 1.00 95.94 103 GLU A O 1
ATOM 855 N N . LYS A 1 104 ? -9.388 2.908 -5.722 1.00 96.06 104 LYS A N 1
ATOM 856 C CA . LYS A 1 104 ? -10.789 3.284 -5.465 1.00 96.06 104 LYS A CA 1
ATOM 857 C C . LYS A 1 104 ? -11.483 2.261 -4.571 1.00 96.06 104 LYS A C 1
ATOM 859 O O . LYS A 1 104 ? -12.068 2.639 -3.558 1.00 96.06 104 LYS A O 1
ATOM 864 N N . GLU A 1 105 ? -11.364 0.979 -4.899 1.00 94.56 105 GLU A N 1
ATOM 865 C CA . GLU A 1 105 ? -11.999 -0.100 -4.137 1.00 94.56 105 GLU A CA 1
ATOM 866 C C . GLU A 1 105 ? -11.413 -0.248 -2.728 1.00 94.56 105 GLU A C 1
ATOM 868 O O . GLU A 1 105 ? -12.139 -0.422 -1.744 1.00 94.56 105 GLU A O 1
ATOM 873 N N . LEU A 1 106 ? -10.096 -0.086 -2.577 1.00 92.94 106 LEU A N 1
ATOM 874 C CA . LEU A 1 106 ? -9.469 -0.016 -1.255 1.00 92.94 106 LEU A CA 1
ATOM 875 C C . LEU A 1 106 ? -9.964 1.196 -0.453 1.00 92.94 106 LEU A C 1
ATOM 877 O O . LEU A 1 106 ? -10.201 1.076 0.750 1.00 92.94 106 LEU A O 1
ATOM 881 N N . GLY A 1 107 ? -10.159 2.343 -1.107 1.00 94.06 107 GLY A N 1
ATOM 882 C CA . GLY A 1 107 ? -10.738 3.541 -0.505 1.00 94.06 107 G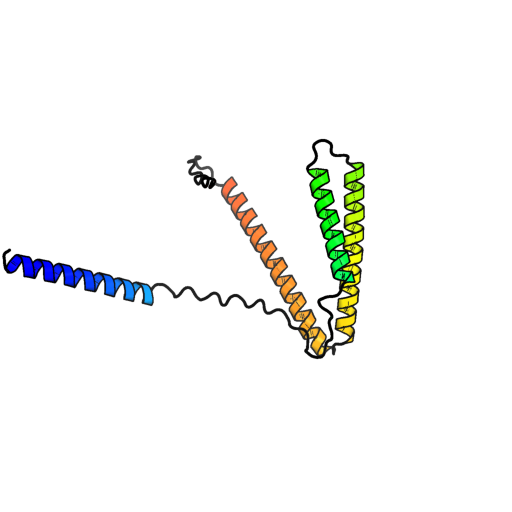LY A CA 1
ATOM 883 C C . GLY A 1 107 ? -12.171 3.324 -0.014 1.00 94.06 107 GLY A C 1
ATOM 884 O O . GLY A 1 107 ? -12.475 3.644 1.137 1.00 94.06 107 GLY A O 1
ATOM 885 N N . HIS A 1 108 ? -13.033 2.718 -0.836 1.00 94.00 108 HIS A N 1
ATOM 886 C CA . HIS A 1 108 ? -14.404 2.374 -0.450 1.00 94.00 108 HIS A CA 1
ATOM 887 C C . HIS A 1 108 ? -14.441 1.454 0.775 1.00 94.00 108 HIS A C 1
ATOM 889 O O . HIS A 1 108 ? -15.169 1.730 1.727 1.00 94.00 108 HIS A O 1
ATOM 895 N N . ARG A 1 109 ? -13.558 0.454 0.847 1.00 90.38 109 ARG A N 1
ATOM 896 C CA . ARG A 1 109 ? -13.452 -0.413 2.034 1.00 90.38 109 ARG A CA 1
ATOM 897 C C . ARG A 1 109 ? -13.023 0.319 3.290 1.00 90.38 109 ARG A C 1
ATOM 899 O O . ARG A 1 109 ? -13.522 0.020 4.372 1.00 90.38 109 ARG A O 1
ATOM 906 N N . LEU A 1 110 ? -12.091 1.264 3.177 1.00 92.31 110 LEU A N 1
ATOM 907 C CA . LEU A 1 110 ? -11.710 2.087 4.324 1.00 92.31 110 LEU A CA 1
ATOM 908 C C . LEU A 1 110 ? -12.896 2.922 4.818 1.00 92.31 110 LEU A C 1
ATOM 910 O O . LEU A 1 110 ? -13.058 3.075 6.029 1.00 92.31 110 LEU A O 1
ATOM 914 N N . LEU A 1 111 ? -13.744 3.410 3.908 1.00 94.00 111 LEU A N 1
ATOM 915 C CA . LEU A 1 111 ? -14.986 4.089 4.276 1.00 94.00 111 LEU A CA 1
ATOM 916 C C . LEU A 1 111 ? -15.970 3.141 4.963 1.00 94.00 111 LEU A C 1
ATOM 918 O O . LEU A 1 111 ? -16.557 3.519 5.973 1.00 94.00 111 LEU A O 1
ATOM 922 N N . ASP A 1 112 ? -16.125 1.913 4.480 1.00 92.69 112 ASP A N 1
ATOM 923 C CA . ASP A 1 112 ? -17.029 0.939 5.097 1.00 92.69 112 ASP A CA 1
ATOM 924 C C . ASP A 1 112 ? -16.559 0.497 6.484 1.00 92.69 112 ASP A C 1
ATOM 926 O O . ASP A 1 112 ? -17.371 0.370 7.399 1.00 92.69 112 ASP A O 1
ATOM 930 N N . ILE A 1 113 ? -15.247 0.364 6.686 1.00 92.75 113 ILE A N 1
ATOM 931 C CA . ILE A 1 113 ? -14.649 0.193 8.016 1.00 92.75 113 ILE A CA 1
ATOM 932 C C . ILE A 1 113 ? -14.954 1.413 8.892 1.00 92.75 113 ILE A C 1
ATOM 934 O O . ILE A 1 113 ? -15.398 1.269 10.029 1.00 92.75 113 ILE A O 1
ATOM 938 N N . ARG A 1 114 ? -14.753 2.631 8.372 1.00 93.88 114 ARG A N 1
ATOM 939 C CA . ARG A 1 114 ? -15.006 3.869 9.120 1.00 93.88 114 ARG A CA 1
ATOM 940 C C . ARG A 1 114 ? -16.469 3.999 9.549 1.00 93.88 114 ARG A C 1
ATOM 942 O O . ARG A 1 114 ? -16.710 4.508 10.642 1.00 93.88 114 ARG A O 1
ATOM 949 N N . LYS A 1 115 ? -17.429 3.557 8.731 1.00 94.56 115 LYS A N 1
ATOM 950 C CA . LYS A 1 115 ? -18.867 3.568 9.065 1.00 94.56 115 LYS A CA 1
ATOM 951 C C . LYS A 1 115 ? -19.211 2.656 10.250 1.00 94.56 115 LYS A C 1
ATOM 953 O O . LYS A 1 115 ? -20.196 2.920 10.927 1.00 94.56 115 LYS A O 1
ATOM 958 N N . GLN A 1 116 ? -18.409 1.620 10.508 1.00 93.88 116 GLN A N 1
ATOM 959 C CA . GLN A 1 116 ? -18.590 0.686 11.631 1.00 93.88 116 GLN A CA 1
ATOM 960 C C . GLN A 1 116 ? -17.960 1.183 12.947 1.00 93.88 116 GLN A C 1
ATOM 962 O O . GLN A 1 116 ? -18.117 0.542 13.983 1.00 93.88 116 GLN A O 1
ATOM 967 N N . MET A 1 117 ? -17.230 2.302 12.915 1.00 93.94 117 MET A N 1
ATOM 968 C CA . MET A 1 117 ? -16.500 2.847 14.063 1.00 93.94 117 MET A CA 1
ATOM 969 C C . MET A 1 117 ? -17.227 4.024 14.705 1.00 93.94 117 MET A C 1
ATOM 971 O O . MET A 1 117 ? -17.772 4.894 14.011 1.00 93.94 117 MET A O 1
ATOM 975 N N . SER A 1 118 ? -17.103 4.135 16.028 1.00 95.50 118 SER A N 1
ATOM 976 C CA . SER A 1 118 ? -17.361 5.401 16.716 1.00 95.50 118 SER A CA 1
ATOM 977 C C . SER A 1 118 ? -16.331 6.467 16.306 1.00 95.50 118 SER A C 1
ATOM 979 O O . SER A 1 118 ? -15.279 6.169 15.730 1.00 95.50 118 SER A O 1
ATOM 981 N N . SER A 1 119 ? -16.618 7.739 16.586 1.00 95.38 119 SER A N 1
ATOM 982 C CA . SER A 1 119 ? -15.668 8.822 16.299 1.00 95.38 119 SER A CA 1
ATOM 983 C C . SER A 1 119 ? -14.348 8.655 17.060 1.00 95.38 119 SER A C 1
ATOM 985 O O . SER A 1 119 ? -13.291 8.854 16.469 1.00 95.38 119 SER A O 1
ATOM 987 N N . GLU A 1 120 ? -14.402 8.218 18.320 1.00 94.38 120 GLU A N 1
ATOM 988 C CA . GLU A 1 120 ? -13.216 7.990 19.159 1.00 94.38 120 GLU A CA 1
ATOM 989 C C . GLU A 1 120 ? -12.380 6.801 18.657 1.00 94.38 120 GLU A C 1
ATOM 991 O O . GLU A 1 120 ? -11.152 6.872 18.569 1.00 94.38 120 GLU A O 1
ATOM 996 N N . GLU A 1 121 ? -13.038 5.705 18.265 1.00 93.94 121 GLU A N 1
ATOM 997 C CA . GLU A 1 121 ? -12.368 4.533 17.690 1.00 93.94 121 GLU A CA 1
ATOM 998 C C . GLU A 1 121 ? -11.689 4.867 16.366 1.00 93.94 121 GLU A C 1
ATOM 1000 O O . GLU A 1 121 ? -10.555 4.448 16.120 1.00 93.94 121 GLU A O 1
ATOM 1005 N N . ALA A 1 122 ? -12.371 5.644 15.523 1.00 94.88 122 ALA A N 1
ATOM 1006 C CA . ALA A 1 122 ? -11.836 6.096 14.254 1.00 94.88 122 ALA A CA 1
ATOM 1007 C C . ALA A 1 122 ? -10.626 7.014 14.448 1.00 94.88 122 ALA A C 1
ATOM 1009 O O . ALA A 1 122 ? -9.622 6.831 13.761 1.00 94.88 122 ALA A O 1
ATOM 1010 N N . GLU A 1 123 ? -10.690 7.964 15.384 1.00 94.88 123 GLU A N 1
ATOM 1011 C CA . GLU A 1 123 ? -9.565 8.844 15.711 1.00 94.88 123 GLU A CA 1
ATOM 1012 C C . GLU A 1 123 ? -8.347 8.028 16.148 1.00 94.88 123 GLU A C 1
ATOM 1014 O O . GLU A 1 123 ? -7.257 8.183 15.595 1.00 94.88 123 GLU A O 1
ATOM 1019 N N . LYS A 1 124 ? -8.546 7.073 17.060 1.00 93.25 124 LYS A N 1
ATOM 1020 C CA . LYS A 1 124 ? -7.472 6.196 17.528 1.00 93.25 124 LYS A CA 1
ATOM 1021 C C . LYS A 1 124 ? -6.900 5.329 16.402 1.00 93.25 124 LYS A C 1
ATOM 1023 O O . LYS A 1 124 ? -5.681 5.247 16.248 1.00 93.25 124 LYS A O 1
ATOM 1028 N N . TYR A 1 125 ? -7.754 4.674 15.616 1.00 93.06 125 TYR A N 1
ATOM 1029 C CA . TYR A 1 125 ? -7.325 3.739 14.573 1.00 93.06 125 TYR A CA 1
ATOM 1030 C C . TYR A 1 125 ? -6.672 4.453 13.379 1.00 93.06 125 TYR A C 1
ATOM 1032 O O . TYR A 1 125 ? -5.549 4.121 12.981 1.00 93.06 125 TYR A O 1
ATOM 1040 N N . PHE A 1 126 ? -7.353 5.443 12.797 1.00 94.31 126 PHE A N 1
ATOM 1041 C CA . PHE A 1 126 ? -6.854 6.162 11.625 1.00 94.31 126 PHE A CA 1
ATOM 1042 C C . PHE A 1 126 ? -5.745 7.153 11.979 1.00 94.31 126 PHE A C 1
ATOM 1044 O O . PHE A 1 126 ? -4.805 7.282 11.194 1.00 94.31 126 PHE A O 1
ATOM 1051 N N . GLY A 1 127 ? -5.785 7.774 13.163 1.00 94.50 127 GLY A N 1
ATOM 1052 C CA . GLY A 1 127 ? -4.700 8.620 13.665 1.00 94.50 127 GLY A CA 1
ATOM 1053 C C . GLY A 1 127 ? -3.396 7.836 13.808 1.00 94.50 127 GLY A C 1
ATOM 1054 O O . GLY A 1 127 ? -2.381 8.202 13.215 1.00 94.50 127 GLY A O 1
ATOM 1055 N N . ALA A 1 128 ? -3.438 6.669 14.460 1.00 91.38 128 ALA A N 1
ATOM 1056 C CA . ALA A 1 128 ? -2.259 5.813 14.581 1.00 91.38 128 ALA A CA 1
ATOM 1057 C C . ALA A 1 128 ? -1.735 5.328 13.211 1.00 91.38 128 ALA A C 1
ATOM 1059 O O . ALA A 1 128 ? -0.523 5.280 12.981 1.00 91.38 128 ALA A O 1
ATOM 1060 N N . ARG A 1 129 ? -2.625 5.006 12.259 1.00 91.00 129 ARG A N 1
ATOM 1061 C CA . ARG A 1 129 ? -2.237 4.658 10.876 1.00 91.00 129 ARG A CA 1
ATOM 1062 C C . ARG A 1 129 ? -1.569 5.827 10.148 1.00 91.00 129 ARG A C 1
ATOM 1064 O O . ARG A 1 129 ? -0.563 5.606 9.470 1.00 91.00 129 ARG A O 1
ATOM 1071 N N . ALA A 1 130 ? -2.086 7.045 10.296 1.00 94.69 130 ALA A N 1
ATOM 1072 C CA . ALA A 1 130 ? -1.495 8.248 9.717 1.00 94.69 130 ALA A CA 1
ATOM 1073 C C . ALA A 1 130 ? -0.089 8.507 10.283 1.00 94.69 130 ALA A C 1
ATOM 1075 O O . ALA A 1 130 ? 0.860 8.686 9.516 1.00 94.69 130 ALA A O 1
ATOM 1076 N N . ASP A 1 131 ? 0.083 8.392 11.601 1.00 93.81 131 ASP A N 1
ATOM 1077 C CA . ASP A 1 131 ? 1.386 8.528 12.257 1.00 93.81 131 ASP A CA 1
ATOM 1078 C C . ASP A 1 131 ? 2.400 7.497 11.749 1.00 93.81 131 ASP A C 1
ATOM 1080 O O . ASP A 1 131 ? 3.563 7.823 11.480 1.00 93.81 131 ASP A O 1
ATOM 1084 N N . MET A 1 132 ? 1.980 6.240 11.568 1.00 89.75 132 MET A N 1
ATOM 1085 C CA . MET A 1 132 ? 2.836 5.200 10.991 1.00 89.75 132 MET A CA 1
ATOM 1086 C C . MET A 1 132 ? 3.292 5.548 9.569 1.00 89.75 132 MET A C 1
ATOM 1088 O O . MET A 1 132 ? 4.468 5.345 9.234 1.00 89.75 132 MET A O 1
ATOM 1092 N N . LEU A 1 133 ? 2.390 6.075 8.734 1.00 90.94 133 LEU A N 1
ATOM 1093 C CA . LEU A 1 133 ? 2.721 6.522 7.380 1.00 90.94 133 LEU A CA 1
ATOM 1094 C C . LEU A 1 133 ? 3.699 7.697 7.416 1.00 90.94 133 LEU A C 1
ATOM 1096 O O . LEU A 1 133 ? 4.718 7.657 6.723 1.00 90.94 133 LEU A O 1
ATOM 1100 N N . GLN A 1 134 ? 3.471 8.680 8.286 1.00 93.69 134 GLN A N 1
ATOM 1101 C CA . GLN A 1 134 ? 4.355 9.832 8.430 1.00 93.69 134 GLN A CA 1
ATOM 1102 C C . GLN A 1 134 ? 5.764 9.418 8.872 1.00 93.69 134 GLN A C 1
ATOM 1104 O O . GLN A 1 134 ? 6.762 9.845 8.284 1.00 93.69 134 GLN A O 1
ATOM 1109 N N . ARG A 1 135 ? 5.872 8.506 9.847 1.00 90.94 135 ARG A N 1
ATOM 1110 C CA . ARG A 1 135 ? 7.161 7.928 10.267 1.00 90.94 135 ARG A CA 1
ATOM 1111 C C . ARG A 1 135 ? 7.854 7.203 9.117 1.00 90.94 135 ARG A C 1
ATOM 1113 O O . ARG A 1 135 ? 9.073 7.286 8.977 1.00 90.94 135 ARG A O 1
ATOM 1120 N N . ARG A 1 136 ? 7.107 6.477 8.279 1.00 89.50 136 ARG A N 1
ATOM 1121 C CA . ARG A 1 136 ? 7.661 5.800 7.098 1.00 89.50 136 ARG A CA 1
ATOM 1122 C C . ARG A 1 136 ? 8.207 6.803 6.078 1.00 89.50 136 ARG A C 1
ATOM 1124 O O . ARG A 1 136 ? 9.326 6.603 5.612 1.00 89.50 136 ARG A O 1
ATOM 1131 N N . ILE A 1 137 ? 7.468 7.871 5.783 1.00 92.62 137 ILE A N 1
ATOM 1132 C CA . ILE A 1 137 ? 7.906 8.950 4.885 1.00 92.62 137 ILE A CA 1
ATOM 1133 C C . ILE A 1 137 ? 9.197 9.588 5.405 1.00 92.62 137 ILE A C 1
ATOM 1135 O O . ILE A 1 137 ? 10.170 9.701 4.659 1.00 92.62 137 ILE A O 1
ATOM 1139 N N . ASN A 1 138 ? 9.236 9.939 6.693 1.00 93.31 138 ASN A N 1
ATOM 1140 C CA . ASN A 1 138 ? 10.411 10.553 7.309 1.00 93.31 138 ASN A CA 1
ATOM 1141 C C . ASN A 1 138 ? 11.636 9.631 7.224 1.00 93.31 138 ASN A C 1
ATOM 1143 O O . ASN A 1 138 ? 12.686 10.067 6.770 1.00 93.31 138 ASN A O 1
ATOM 1147 N N . ARG A 1 139 ? 11.486 8.328 7.507 1.00 90.88 139 ARG A N 1
ATOM 1148 C CA . ARG A 1 139 ? 12.588 7.359 7.354 1.00 90.88 139 ARG A CA 1
ATOM 1149 C C . ARG A 1 139 ? 13.144 7.300 5.931 1.00 90.88 139 ARG A C 1
ATOM 1151 O O . ARG A 1 139 ? 14.357 7.214 5.761 1.00 90.88 139 ARG A O 1
ATOM 1158 N N . TYR A 1 140 ? 12.290 7.327 4.906 1.00 91.00 140 TYR A N 1
ATOM 1159 C CA . TYR A 1 140 ? 12.770 7.352 3.520 1.00 91.00 140 TYR A CA 1
ATOM 1160 C C . TYR A 1 140 ? 13.497 8.654 3.187 1.00 91.00 140 TYR A C 1
ATOM 1162 O O . TYR A 1 140 ? 14.516 8.615 2.496 1.00 91.00 140 TYR A O 1
ATOM 1170 N N . ARG A 1 141 ? 13.013 9.788 3.705 1.00 92.44 141 ARG A N 1
ATOM 1171 C CA . ARG A 1 141 ? 13.688 11.082 3.572 1.00 92.44 141 ARG A CA 1
ATOM 1172 C C . ARG A 1 141 ? 15.073 11.046 4.220 1.00 92.44 141 ARG A C 1
ATOM 1174 O O . ARG A 1 141 ? 16.040 11.428 3.573 1.00 92.44 141 ARG A O 1
ATOM 1181 N N . ASP A 1 142 ? 15.185 10.505 5.429 1.00 92.94 142 ASP A N 1
ATOM 1182 C CA . ASP A 1 142 ? 16.461 10.399 6.144 1.00 92.94 142 ASP A CA 1
ATOM 1183 C C . ASP A 1 142 ? 17.462 9.518 5.389 1.00 92.94 142 ASP A C 1
ATOM 1185 O O . ASP A 1 142 ? 18.625 9.884 5.234 1.00 92.94 142 ASP A O 1
ATOM 1189 N N . ILE A 1 143 ? 17.014 8.368 4.870 1.00 92.56 143 ILE A N 1
ATOM 1190 C CA . ILE A 1 143 ? 17.857 7.478 4.058 1.00 92.56 143 ILE A CA 1
ATOM 1191 C C . ILE A 1 143 ? 18.338 8.194 2.793 1.00 92.56 143 ILE A C 1
ATOM 1193 O O . ILE A 1 143 ? 19.507 8.074 2.433 1.00 92.56 143 ILE A O 1
ATOM 1197 N N . ARG A 1 144 ? 17.454 8.936 2.116 1.00 92.19 144 ARG A N 1
ATOM 1198 C CA . ARG A 1 144 ? 17.816 9.714 0.927 1.00 92.19 144 ARG A CA 1
ATOM 1199 C C . ARG A 1 144 ? 18.843 10.795 1.261 1.00 92.19 144 ARG A C 1
ATOM 1201 O O . ARG A 1 144 ? 19.832 10.905 0.549 1.00 92.19 144 ARG A O 1
ATOM 1208 N N . ASN A 1 145 ? 18.634 11.549 2.337 1.00 92.19 145 ASN A N 1
ATOM 1209 C CA . ASN A 1 145 ? 19.544 12.617 2.749 1.00 92.19 145 ASN A CA 1
ATOM 1210 C C . ASN A 1 145 ? 20.936 12.075 3.077 1.00 92.19 145 ASN A C 1
ATOM 1212 O O . ASN A 1 145 ? 21.916 12.629 2.597 1.00 92.19 145 ASN A O 1
ATOM 1216 N N . ARG A 1 146 ? 21.023 10.939 3.782 1.00 88.38 146 ARG A N 1
ATOM 1217 C CA . ARG A 1 146 ? 22.308 10.274 4.053 1.00 88.38 146 ARG A CA 1
ATOM 1218 C C . ARG A 1 146 ? 23.048 9.892 2.775 1.00 88.38 146 ARG A C 1
ATOM 1220 O O . ARG A 1 146 ? 24.239 10.137 2.678 1.00 88.38 146 ARG A O 1
ATOM 1227 N N . ARG A 1 147 ? 22.348 9.348 1.771 1.00 87.31 147 ARG A N 1
ATOM 1228 C CA . ARG A 1 147 ? 22.970 9.024 0.473 1.00 87.31 147 ARG A CA 1
ATOM 1229 C C . ARG A 1 147 ? 23.500 10.267 -0.238 1.00 87.31 147 ARG A C 1
ATOM 1231 O O . ARG A 1 147 ? 24.600 10.227 -0.762 1.00 87.31 147 ARG A O 1
ATOM 1238 N N . LEU A 1 148 ? 22.743 11.363 -0.217 1.00 90.06 148 LEU A N 1
ATOM 1239 C CA . LEU A 1 148 ? 23.178 12.629 -0.812 1.00 90.06 148 LEU A CA 1
ATOM 1240 C C . LEU A 1 148 ? 24.376 13.238 -0.066 1.00 90.06 148 LEU A C 1
ATOM 1242 O O . LEU A 1 148 ? 25.241 13.847 -0.688 1.00 90.06 148 LEU A O 1
ATOM 1246 N N . GLU A 1 149 ? 24.432 13.101 1.260 1.00 87.19 149 GLU A N 1
ATOM 1247 C CA .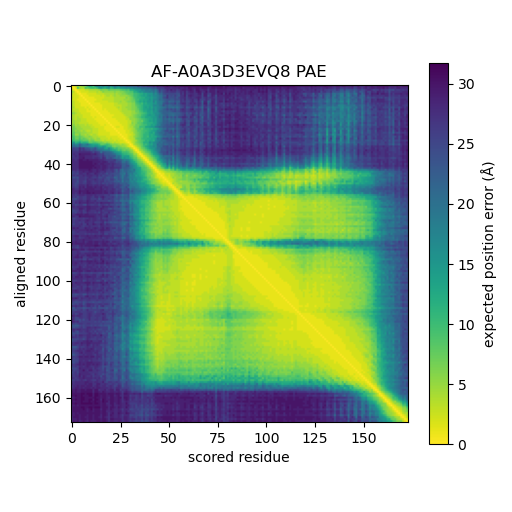 GLU A 1 149 ? 25.595 13.499 2.061 1.00 87.19 149 GLU A CA 1
ATOM 1248 C C . GLU A 1 149 ? 26.818 12.631 1.748 1.00 87.19 149 GLU A C 1
ATOM 1250 O O . GLU A 1 149 ? 27.913 13.167 1.588 1.00 87.19 149 GLU A O 1
ATOM 1255 N N . ASP A 1 150 ? 26.638 11.316 1.609 1.00 84.81 150 ASP A N 1
ATOM 1256 C CA . ASP A 1 150 ? 27.700 10.392 1.206 1.00 84.81 150 ASP A CA 1
ATOM 1257 C C . ASP A 1 150 ? 28.229 10.730 -0.199 1.00 84.81 150 ASP A C 1
ATOM 1259 O O . ASP A 1 150 ? 29.440 10.822 -0.375 1.00 84.81 150 ASP A O 1
ATOM 1263 N N . GLU A 1 151 ? 27.351 10.990 -1.175 1.00 78.94 151 GLU A N 1
ATOM 1264 C CA . GLU A 1 151 ? 27.720 11.415 -2.538 1.00 78.94 151 GLU A CA 1
ATOM 1265 C C . GLU A 1 151 ? 28.519 12.729 -2.526 1.00 78.94 151 GLU A C 1
ATOM 1267 O O . GLU A 1 151 ? 29.623 12.785 -3.064 1.00 78.94 151 GLU A O 1
ATOM 1272 N N . LYS A 1 152 ? 28.049 13.756 -1.806 1.00 79.00 152 LYS A N 1
ATOM 1273 C CA . LYS A 1 152 ? 28.785 15.028 -1.656 1.00 79.00 152 LYS A CA 1
ATOM 1274 C C . LYS A 1 152 ? 30.139 14.857 -0.963 1.00 79.00 152 LYS A C 1
ATOM 1276 O O . LYS A 1 152 ? 31.096 15.561 -1.280 1.00 79.00 152 LYS A O 1
ATOM 1281 N N . ASN A 1 153 ? 30.228 13.950 0.007 1.00 75.88 153 ASN A N 1
ATOM 1282 C CA . ASN A 1 153 ? 31.477 13.650 0.705 1.00 75.88 153 ASN A CA 1
ATOM 1283 C C . ASN A 1 153 ? 32.449 12.826 -0.153 1.00 75.88 153 ASN A C 1
ATOM 1285 O O . ASN A 1 153 ? 33.657 12.918 0.067 1.00 75.88 153 ASN A O 1
ATOM 1289 N N . ILE A 1 154 ? 31.953 12.035 -1.109 1.00 69.44 154 ILE A N 1
ATOM 1290 C CA . ILE A 1 154 ? 32.769 11.343 -2.115 1.00 69.44 154 ILE A CA 1
ATOM 1291 C C . ILE A 1 154 ? 33.349 12.363 -3.099 1.00 69.44 154 ILE A C 1
ATOM 1293 O O . ILE A 1 154 ? 34.558 12.350 -3.317 1.00 69.44 154 ILE A O 1
ATOM 1297 N N . ASP A 1 155 ? 32.533 13.291 -3.600 1.00 62.41 155 ASP A N 1
ATOM 1298 C CA . ASP A 1 155 ? 32.975 14.316 -4.556 1.00 62.41 155 ASP A CA 1
ATOM 1299 C C . ASP A 1 155 ? 34.015 15.282 -3.955 1.00 62.41 155 ASP A C 1
ATOM 1301 O O . ASP A 1 155 ? 34.914 15.751 -4.650 1.00 62.41 155 ASP A O 1
ATOM 1305 N N . ASN A 1 156 ? 33.951 15.530 -2.642 1.00 59.50 156 ASN A N 1
ATOM 1306 C CA . ASN A 1 156 ? 34.922 16.360 -1.919 1.00 59.50 156 ASN A CA 1
ATOM 1307 C C . ASN A 1 156 ? 36.192 15.607 -1.470 1.00 59.50 156 ASN A C 1
ATOM 1309 O O . ASN A 1 156 ? 37.121 16.231 -0.948 1.00 59.50 156 ASN A O 1
ATOM 1313 N N . ARG A 1 157 ? 36.268 14.278 -1.633 1.00 53.34 157 ARG A N 1
ATOM 1314 C CA . ARG A 1 157 ? 37.475 13.494 -1.320 1.00 53.34 157 ARG A CA 1
ATOM 1315 C C . ARG A 1 157 ? 38.347 13.336 -2.560 1.00 53.34 157 ARG A C 1
ATOM 1317 O O . ARG A 1 157 ? 38.322 12.310 -3.233 1.00 53.34 157 ARG A O 1
ATOM 1324 N N . THR A 1 158 ? 39.227 14.303 -2.791 1.00 59.06 158 THR A N 1
ATOM 1325 C CA . THR A 1 158 ? 40.388 14.118 -3.671 1.00 59.06 158 THR A CA 1
ATOM 1326 C C . THR A 1 158 ? 41.408 13.210 -2.974 1.00 59.06 158 THR A C 1
ATOM 1328 O O . THR A 1 158 ? 42.306 13.698 -2.298 1.00 59.06 158 THR A O 1
ATOM 1331 N N . TYR A 1 159 ? 41.277 11.885 -3.089 1.00 52.75 159 TYR A N 1
ATOM 1332 C CA . TYR A 1 159 ? 42.325 10.945 -2.660 1.00 52.75 159 TYR A CA 1
ATOM 1333 C C . TYR A 1 159 ? 42.455 9.746 -3.611 1.00 52.75 159 TYR A C 1
ATOM 1335 O O . TYR A 1 159 ? 41.475 9.345 -4.240 1.00 52.75 159 TYR A O 1
ATOM 1343 N N . PRO A 1 160 ? 43.680 9.200 -3.752 1.00 50.78 160 PRO A N 1
ATOM 1344 C CA . PRO A 1 160 ? 44.048 8.307 -4.835 1.00 50.78 160 PRO A CA 1
ATOM 1345 C C . PRO A 1 160 ? 43.341 6.961 -4.705 1.00 50.78 160 PRO A C 1
ATOM 1347 O O . PRO A 1 160 ? 43.122 6.424 -3.620 1.00 50.78 160 PRO A O 1
ATOM 1350 N N . HIS A 1 161 ? 42.983 6.442 -5.867 1.00 50.19 161 HIS A N 1
ATOM 1351 C CA . HIS A 1 161 ? 42.198 5.244 -6.082 1.00 50.19 161 HIS A CA 1
ATOM 1352 C C . HIS A 1 161 ? 42.979 3.993 -5.639 1.00 50.19 161 HIS A C 1
ATOM 1354 O O . HIS A 1 161 ? 43.605 3.342 -6.467 1.00 50.19 161 HIS A O 1
ATOM 1360 N N . ASP A 1 162 ? 42.946 3.627 -4.352 1.00 50.91 162 ASP A N 1
ATOM 1361 C CA . ASP A 1 162 ? 43.495 2.338 -3.912 1.00 50.91 162 ASP A CA 1
ATOM 1362 C C . ASP A 1 162 ? 42.381 1.278 -3.869 1.00 50.91 162 ASP A C 1
ATOM 1364 O O . ASP A 1 162 ? 41.500 1.240 -3.003 1.00 50.91 162 ASP A O 1
ATOM 1368 N N . GLY A 1 163 ? 42.352 0.479 -4.935 1.00 55.03 163 GLY A N 1
ATOM 1369 C CA . GLY A 1 163 ? 41.257 -0.390 -5.344 1.00 55.03 163 GLY A CA 1
ATOM 1370 C C . GLY A 1 163 ? 41.102 -1.664 -4.520 1.00 55.03 163 GLY A C 1
ATOM 1371 O O . GLY A 1 163 ? 41.313 -2.761 -5.031 1.00 55.03 163 GLY A O 1
ATOM 1372 N N . ARG A 1 164 ? 40.593 -1.573 -3.289 1.00 45.41 164 ARG A N 1
ATOM 1373 C CA . ARG A 1 164 ? 40.056 -2.761 -2.597 1.00 45.41 164 ARG A CA 1
ATOM 1374 C C . ARG A 1 164 ? 38.606 -3.020 -2.999 1.00 45.41 164 ARG A C 1
ATOM 1376 O O . ARG A 1 164 ? 37.672 -2.790 -2.233 1.00 45.41 164 ARG A O 1
ATOM 1383 N N . ARG A 1 165 ? 38.419 -3.530 -4.221 1.00 50.66 165 ARG A N 1
ATOM 1384 C CA . ARG A 1 165 ? 37.168 -4.197 -4.612 1.00 50.66 165 ARG A CA 1
ATOM 1385 C C . ARG A 1 165 ? 36.980 -5.423 -3.713 1.00 50.66 165 ARG A C 1
ATOM 1387 O O . ARG A 1 165 ? 37.902 -6.220 -3.552 1.00 50.66 165 ARG A O 1
ATOM 1394 N N . ARG A 1 166 ? 35.792 -5.574 -3.117 1.00 51.06 166 ARG A N 1
ATOM 1395 C CA . ARG A 1 166 ? 35.404 -6.827 -2.448 1.00 51.06 166 ARG A CA 1
ATOM 1396 C C . ARG A 1 166 ? 35.523 -7.970 -3.466 1.00 51.06 166 ARG A C 1
ATOM 1398 O O . ARG A 1 166 ? 35.031 -7.795 -4.582 1.00 51.06 166 ARG A O 1
ATOM 1405 N N . PRO A 1 167 ? 36.140 -9.111 -3.117 1.00 47.25 167 PRO A N 1
ATOM 1406 C CA . PRO A 1 167 ? 36.185 -10.249 -4.020 1.00 47.25 167 PRO A CA 1
ATOM 1407 C C . PRO A 1 167 ? 34.759 -10.728 -4.309 1.00 47.25 167 PRO A C 1
ATOM 1409 O O . PRO A 1 167 ? 33.919 -10.809 -3.406 1.00 47.25 167 PRO A O 1
ATOM 1412 N N . LEU A 1 168 ? 34.494 -10.998 -5.588 1.00 51.19 168 LEU A N 1
ATOM 1413 C CA . LEU A 1 168 ? 33.252 -11.605 -6.050 1.00 51.19 168 LEU A CA 1
ATOM 1414 C C . LEU A 1 168 ? 33.094 -12.972 -5.380 1.00 51.19 168 LEU A C 1
ATOM 1416 O O . LEU A 1 168 ? 34.035 -13.762 -5.304 1.00 51.19 168 LEU A O 1
ATOM 1420 N N . ARG A 1 169 ? 31.896 -13.212 -4.850 1.00 50.94 169 ARG A N 1
ATOM 1421 C CA . ARG A 1 169 ? 31.506 -14.484 -4.245 1.00 50.94 169 ARG A CA 1
ATOM 1422 C C . ARG A 1 169 ? 31.566 -15.561 -5.341 1.00 50.94 169 ARG A C 1
ATOM 1424 O O . ARG A 1 169 ? 30.941 -15.341 -6.374 1.00 50.94 169 ARG A O 1
ATOM 1431 N N . PRO A 1 170 ? 32.293 -16.676 -5.154 1.00 57.56 170 PRO A N 1
ATOM 1432 C CA . PRO A 1 170 ? 32.328 -17.730 -6.157 1.00 57.56 170 PRO A CA 1
ATOM 1433 C C . PRO A 1 170 ? 30.928 -18.329 -6.302 1.00 57.56 170 PRO A C 1
ATOM 1435 O O . PRO A 1 170 ? 30.272 -18.633 -5.301 1.00 57.56 170 PRO A O 1
ATOM 1438 N N . GLU A 1 171 ? 30.470 -18.438 -7.546 1.00 52.38 171 GLU A N 1
ATOM 1439 C CA . GLU A 1 171 ? 29.233 -19.127 -7.886 1.00 52.38 171 GLU A CA 1
ATOM 1440 C C . GLU A 1 171 ? 29.390 -20.609 -7.539 1.00 52.38 171 GLU A C 1
ATOM 1442 O O . GLU A 1 171 ? 30.327 -21.279 -7.972 1.00 52.38 171 GLU A O 1
ATOM 1447 N N . SER A 1 172 ? 28.502 -21.094 -6.678 1.00 55.00 172 SER A N 1
ATOM 1448 C CA . SER A 1 172 ? 28.372 -22.507 -6.352 1.00 55.00 172 SER A CA 1
ATOM 1449 C C . SER A 1 172 ? 27.765 -23.235 -7.553 1.00 55.00 172 SER A C 1
ATOM 1451 O O . SER A 1 172 ? 26.625 -22.930 -7.914 1.00 55.00 172 SER A O 1
ATOM 1453 N N . GLN A 1 173 ? 28.542 -24.145 -8.149 1.00 50.31 173 GLN A N 1
ATOM 1454 C CA . GLN A 1 173 ? 28.075 -25.171 -9.090 1.00 50.31 173 GLN A CA 1
ATOM 1455 C C . GLN A 1 173 ? 27.167 -26.185 -8.393 1.00 50.31 173 GLN A C 1
ATOM 1457 O O . GLN A 1 173 ? 27.399 -26.444 -7.187 1.00 50.31 173 GLN A O 1
#

Foldseek 3Di:
DDPVVVVVVVVVVVVVVVVVVVVVVCCVVPVPPPPPPPVVPVPQLDQDPPQDDDPPDPVLVVLVVQLVVLVVVLVVLVPDPDRDVVVNVVSVVVSVVSVVVSVVVVVVSVVVSVVVDDPVSCCSRVVVVVVVVVVVVVVVVVVVVVVVVVVVVVVVDPDDCPDPDPDDDDDDD